Protein AF-A0AA35XJ68-F1 (afdb_monomer)

Solvent-accessible surface area (backbone atoms only — not comparable to full-atom values): 6167 Å² total; per-residue (Å²): 137,89,81,87,87,74,78,98,66,90,70,54,82,90,69,38,34,16,77,84,80,60,49,72,44,74,97,48,75,64,47,76,59,92,98,40,43,25,38,52,70,56,42,30,71,75,68,31,61,46,13,79,74,77,66,50,57,63,54,64,56,92,93,51,97,66,77,69,66,42,79,55,97,93,38,42,25,42,53,89,57,42,50,40,92,90,70,67,46,56,70,83,80,121

Secondary structure (DSSP, 8-state):
-----SSS----GGG-B-TTT--B-TTS-EEEETTEEEEHHHHHHHHSPBPTTT--B-PPPTT-S---EEEETTEEEEGGG-B-TTT--BTT--

InterPro domains:
  IPR001781 Zinc finger, LIM-type [PF00412] (5-47)
  IPR001781 Zinc finger, LIM-type [PF00412] (51-93)
  IPR001781 Zinc finger, LIM-type [PS50023] (1-49)
  IPR001781 Zinc finger, LIM-type [SM00132] (1-42)
  IPR001781 Zinc finger, LIM-type [SM00132] (50-94)
  IPR047172 Ajuba-like [PTHR24219] (3-88)

pLDDT: mean 74.26, std 13.54, range [45.53, 89.19]

Structure (mmCIF, N/CA/C/O backbone):
data_AF-A0AA35XJ68-F1
#
_entry.id   AF-A0AA35XJ68-F1
#
loop_
_atom_site.group_PDB
_atom_site.id
_atom_site.type_symbol
_atom_site.label_atom_id
_atom_site.label_alt_id
_atom_site.label_comp_id
_atom_site.label_asym_id
_atom_site.label_entity_id
_atom_site.label_seq_id
_atom_site.pdbx_PDB_ins_code
_atom_site.Cartn_x
_atom_site.Cartn_y
_atom_site.Cartn_z
_atom_site.occupancy
_atom_site.B_iso_or_equiv
_atom_site.auth_seq_id
_atom_site.auth_comp_id
_atom_site.auth_asym_id
_atom_site.auth_atom_id
_atom_site.pdbx_PDB_model_num
ATOM 1 N N . MET A 1 1 ? -14.355 20.464 27.045 1.00 45.53 1 MET A N 1
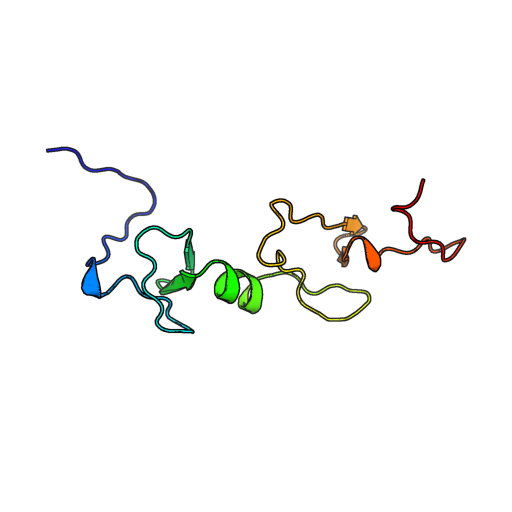ATOM 2 C CA . MET A 1 1 ? -14.833 19.257 26.339 1.00 45.53 1 MET A CA 1
ATOM 3 C C . MET A 1 1 ? -14.331 19.373 24.903 1.00 45.53 1 MET A C 1
ATOM 5 O O . MET A 1 1 ? -14.855 20.190 24.160 1.00 45.53 1 MET A O 1
ATOM 9 N N . GLN A 1 2 ? -13.200 18.740 24.577 1.00 49.78 2 GLN A N 1
ATOM 10 C CA . GLN A 1 2 ? -12.518 18.929 23.289 1.00 49.78 2 GLN A CA 1
ATOM 11 C C . GLN A 1 2 ? 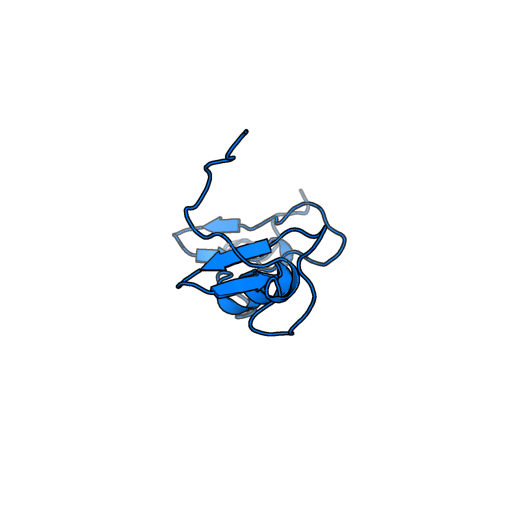-12.926 17.826 22.314 1.00 49.78 2 GLN A C 1
ATOM 13 O O . GLN A 1 2 ? -12.747 16.646 22.595 1.00 49.78 2 GLN A O 1
ATOM 18 N N . VAL A 1 3 ? -13.471 18.241 21.174 1.00 49.94 3 VAL A N 1
ATOM 19 C CA . VAL A 1 3 ? -13.787 17.397 20.021 1.00 49.94 3 VAL A CA 1
ATOM 20 C C . VAL A 1 3 ? -12.697 17.592 18.969 1.00 49.94 3 VAL A C 1
ATOM 22 O O . VAL A 1 3 ? -12.505 18.696 18.462 1.00 49.94 3 VAL A O 1
ATOM 25 N N . LEU A 1 4 ? -11.958 16.527 18.653 1.00 47.69 4 LEU A N 1
ATOM 26 C CA . LEU A 1 4 ? -11.025 16.512 17.527 1.00 47.69 4 LEU A CA 1
ATOM 27 C C . LEU A 1 4 ? -11.818 16.215 16.258 1.00 47.69 4 LEU A C 1
ATOM 29 O O . LEU A 1 4 ? -12.380 15.135 16.100 1.00 47.69 4 LEU A O 1
ATOM 33 N N . THR A 1 5 ? -11.891 17.203 15.369 1.00 50.47 5 THR A N 1
ATOM 34 C CA . THR A 1 5 ? -12.591 17.072 14.090 1.00 50.47 5 THR A CA 1
ATOM 35 C C . THR A 1 5 ? -11.567 16.828 12.989 1.00 50.47 5 THR A C 1
ATOM 37 O O . THR A 1 5 ? -10.926 17.761 12.516 1.00 50.47 5 THR A O 1
ATOM 40 N N . ALA A 1 6 ? -11.427 15.571 12.577 1.00 45.97 6 ALA A N 1
ATOM 41 C CA . ALA A 1 6 ? -10.835 15.181 11.302 1.00 45.97 6 ALA A CA 1
ATOM 42 C C . ALA A 1 6 ? -11.537 13.888 10.855 1.00 45.97 6 ALA A C 1
ATOM 44 O O . ALA A 1 6 ? -11.422 12.872 11.527 1.00 45.97 6 ALA A O 1
ATOM 45 N N . PHE A 1 7 ? -12.308 13.965 9.764 1.00 50.19 7 PHE A N 1
ATOM 46 C CA . PHE A 1 7 ? -13.120 12.877 9.187 1.00 50.19 7 PHE A CA 1
ATOM 47 C C . PHE A 1 7 ? -14.216 12.310 10.105 1.00 50.19 7 PHE A C 1
ATOM 49 O O . PHE A 1 7 ? -14.112 11.205 10.603 1.00 50.19 7 PHE A O 1
ATOM 56 N N . LYS A 1 8 ? -15.258 13.125 10.300 1.00 45.69 8 LYS A N 1
ATOM 57 C CA . LYS A 1 8 ? -16.684 12.874 10.618 1.00 45.69 8 LYS A CA 1
ATOM 58 C C . LYS A 1 8 ? -17.250 11.441 10.821 1.00 45.69 8 LYS A C 1
ATOM 60 O O . LYS A 1 8 ? -18.411 11.230 10.495 1.00 45.69 8 LYS A O 1
ATOM 65 N N . GLU A 1 9 ? -16.536 10.503 11.427 1.00 50.59 9 GLU A N 1
ATOM 66 C CA . GLU A 1 9 ? -17.077 9.211 11.857 1.00 50.59 9 GLU A CA 1
ATOM 67 C C . GLU A 1 9 ? -16.524 8.846 13.237 1.00 50.59 9 GLU A C 1
ATOM 69 O O . GLU A 1 9 ? -15.326 8.650 13.438 1.00 50.59 9 GLU A O 1
ATOM 74 N N . VAL A 1 10 ? -17.424 8.813 14.218 1.00 51.19 10 VAL A N 1
ATOM 75 C CA . VAL A 1 10 ? -17.122 8.475 15.609 1.00 51.19 10 VAL A CA 1
ATOM 76 C C . VAL A 1 10 ? -17.312 6.968 15.743 1.00 51.19 10 VAL A C 1
ATOM 78 O O . VAL A 1 10 ? -18.439 6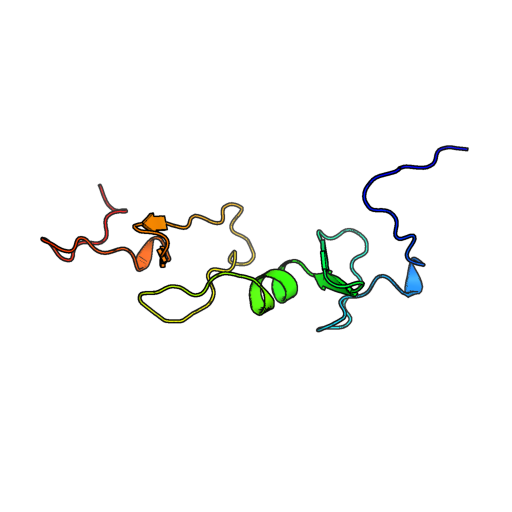.484 15.815 1.00 51.19 10 VAL A O 1
ATOM 81 N N . TYR A 1 11 ? -16.221 6.208 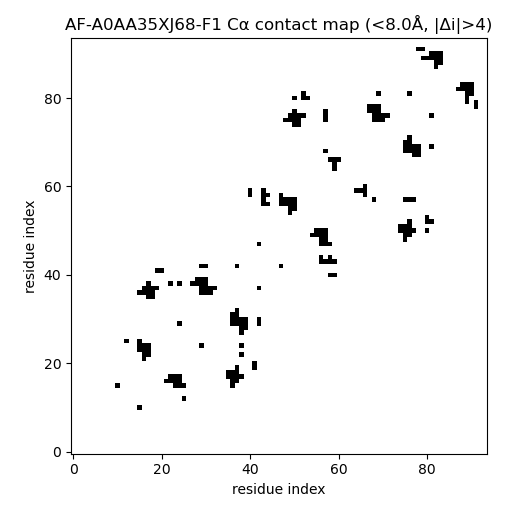15.714 1.00 59.31 11 TYR A N 1
ATOM 82 C CA . TYR A 1 11 ? -16.278 4.762 15.911 1.00 59.31 11 TYR A CA 1
ATOM 83 C C . TYR A 1 11 ? -16.244 4.442 17.408 1.00 59.31 11 TYR A C 1
ATOM 85 O O . TYR A 1 11 ? -15.441 5.005 18.154 1.00 59.31 11 TYR A O 1
ATOM 93 N N . HIS A 1 12 ? -17.096 3.519 17.861 1.00 56.25 12 HIS A N 1
ATOM 94 C CA . HIS A 1 12 ? -16.948 2.958 19.202 1.00 56.25 12 HIS A CA 1
ATOM 95 C C . HIS A 1 12 ? -15.597 2.226 19.301 1.00 56.25 12 HIS A C 1
ATOM 97 O O . HIS A 1 12 ? -15.271 1.474 18.377 1.00 56.25 12 HIS A O 1
ATOM 103 N N . PRO A 1 13 ? -14.843 2.368 20.408 1.00 56.66 13 PRO A N 1
ATOM 104 C CA . PRO A 1 13 ? -13.550 1.700 20.585 1.00 56.66 13 PRO A CA 1
ATOM 105 C C . PRO A 1 13 ? -13.621 0.175 20.390 1.00 56.66 13 PRO A C 1
ATOM 107 O O . PRO A 1 13 ? -12.704 -0.417 19.829 1.00 56.66 13 PRO A O 1
ATOM 110 N N . ASP A 1 14 ? -14.746 -0.459 20.738 1.00 59.12 14 ASP A N 1
ATOM 111 C CA . ASP A 1 14 ? -14.962 -1.900 20.532 1.00 59.12 14 ASP A CA 1
ATOM 112 C C . ASP A 1 14 ? -15.221 -2.301 19.066 1.00 59.12 14 ASP A C 1
ATOM 114 O O . ASP A 1 14 ? -14.904 -3.416 18.636 1.00 59.12 14 ASP A O 1
ATOM 118 N N . CYS A 1 15 ? -15.771 -1.376 18.275 1.00 69.12 15 CYS A N 1
ATOM 119 C CA . CYS A 1 15 ? -16.100 -1.573 16.861 1.00 69.12 15 CYS A CA 1
ATOM 120 C C . CYS A 1 15 ? -14.958 -1.154 15.923 1.00 69.12 15 CYS A C 1
ATOM 122 O O . CYS A 1 15 ? -15.078 -1.299 14.706 1.00 69.12 15 CYS A O 1
ATOM 124 N N . PHE A 1 16 ? -13.847 -0.646 16.463 1.00 79.06 16 PHE A N 1
ATOM 125 C CA . PHE A 1 16 ? -12.735 -0.121 15.682 1.00 79.06 16 PHE A CA 1
ATOM 126 C C . PHE A 1 16 ? -11.788 -1.231 15.208 1.00 79.06 16 PHE A C 1
ATOM 128 O O . PHE A 1 16 ? -10.652 -1.395 15.665 1.00 79.06 16 PHE A O 1
ATOM 135 N N . ARG A 1 17 ? -12.303 -2.056 14.295 1.00 85.88 17 ARG A N 1
ATOM 136 C CA . ARG A 1 17 ? -11.640 -3.257 13.783 1.00 85.88 17 ARG A CA 1
ATOM 137 C C . ARG A 1 17 ? -11.608 -3.243 12.265 1.00 85.88 17 ARG A C 1
ATOM 139 O O . ARG A 1 17 ? -12.531 -2.754 11.625 1.00 85.88 17 ARG A O 1
ATOM 146 N N . CYS A 1 18 ? -10.556 -3.808 11.679 1.00 88.56 18 CYS A N 1
ATOM 147 C CA . CYS A 1 18 ? -10.450 -3.912 10.226 1.00 88.56 18 CYS A CA 1
ATOM 148 C C . CYS A 1 18 ? -11.629 -4.711 9.650 1.00 88.56 18 CYS A C 1
ATOM 150 O O . CYS A 1 18 ? -11.830 -5.862 10.028 1.00 88.56 18 CYS A O 1
ATOM 152 N N . ALA A 1 19 ? -12.340 -4.155 8.669 1.00 88.38 19 ALA A N 1
ATOM 153 C CA . ALA A 1 19 ? -13.459 -4.831 8.008 1.00 88.38 19 ALA A CA 1
ATOM 154 C C . ALA A 1 19 ? -13.057 -6.096 7.215 1.00 88.38 19 ALA A C 1
ATOM 156 O O . ALA A 1 19 ? -13.928 -6.858 6.802 1.00 88.38 19 ALA A O 1
ATOM 157 N N . VAL A 1 20 ? -11.755 -6.310 6.978 1.00 88.00 20 VAL A N 1
ATOM 158 C CA . VAL A 1 20 ? -11.213 -7.455 6.223 1.00 88.00 20 VAL A CA 1
ATOM 159 C C . VAL A 1 20 ? -10.669 -8.536 7.151 1.00 88.00 20 VAL A C 1
ATOM 161 O O . VAL A 1 20 ? -11.058 -9.692 7.030 1.00 88.00 20 VAL A O 1
ATOM 164 N N . CYS A 1 21 ? -9.766 -8.181 8.068 1.00 89.19 21 CYS A N 1
ATOM 165 C CA . CYS A 1 21 ? -9.104 -9.153 8.945 1.00 89.19 21 CYS A CA 1
ATOM 166 C C . CYS A 1 21 ? -9.605 -9.152 10.397 1.00 89.19 21 CYS A C 1
ATOM 168 O O . CYS A 1 21 ? -9.193 -10.008 11.173 1.00 89.19 21 CYS A O 1
ATOM 170 N N . GLY A 1 22 ? -10.451 -8.197 10.795 1.00 87.19 22 GLY A N 1
ATOM 171 C CA . GLY A 1 22 ? -11.008 -8.105 12.150 1.00 87.19 22 GLY A CA 1
ATOM 172 C C . GLY A 1 22 ? -10.033 -7.639 13.240 1.00 87.19 22 GLY A C 1
ATOM 173 O O . GLY A 1 22 ? -10.415 -7.591 14.410 1.00 87.19 22 GLY A O 1
ATOM 174 N N . VAL A 1 23 ? -8.787 -7.289 12.889 1.00 86.50 23 VAL A N 1
ATOM 175 C CA . VAL A 1 23 ? -7.782 -6.826 13.863 1.00 86.50 23 VAL A CA 1
ATOM 176 C C . VAL A 1 23 ? -8.217 -5.516 14.516 1.00 86.50 23 VAL A C 1
ATOM 178 O O . VAL A 1 23 ? -8.738 -4.636 13.828 1.00 86.50 23 VAL A O 1
ATOM 181 N N . CYS A 1 24 ? -7.977 -5.373 15.822 1.00 86.50 24 CYS A N 1
ATOM 182 C CA . CYS A 1 24 ? -8.136 -4.095 16.510 1.00 86.50 24 CYS A CA 1
ATOM 183 C C . CYS A 1 24 ? -7.191 -3.064 15.889 1.00 86.50 24 CYS A C 1
ATOM 185 O O . CYS A 1 24 ? -5.988 -3.302 15.792 1.00 86.50 24 CYS A O 1
ATOM 187 N N . LEU A 1 25 ? -7.752 -1.936 15.461 1.00 85.00 25 LEU A N 1
ATOM 188 C CA . LEU A 1 25 ? -7.002 -0.820 14.885 1.00 85.00 25 LEU A CA 1
ATOM 189 C C . LEU A 1 25 ? -6.548 0.188 15.956 1.00 85.00 25 LEU A C 1
ATOM 191 O O . LEU A 1 25 ? -5.962 1.218 15.631 1.00 85.00 25 LEU A O 1
ATOM 195 N N . ASP A 1 26 ? -6.808 -0.116 17.228 1.00 82.69 26 ASP A N 1
ATOM 196 C CA . ASP A 1 26 ? -6.342 0.659 18.373 1.00 82.69 26 ASP A CA 1
ATOM 197 C C . ASP A 1 26 ? -4.803 0.692 18.419 1.00 82.69 26 ASP A C 1
ATOM 199 O O . ASP A 1 26 ? -4.138 -0.343 18.339 1.00 82.69 26 ASP A O 1
ATOM 203 N N . GLY A 1 27 ? -4.230 1.897 18.469 1.00 77.06 27 GLY A N 1
ATOM 204 C CA . GLY A 1 27 ? -2.779 2.104 18.536 1.00 77.06 27 GLY A CA 1
ATOM 205 C C . GLY A 1 27 ? -1.993 1.807 17.250 1.00 77.06 27 GLY A C 1
ATOM 206 O O . GLY A 1 27 ? -0.769 1.944 17.250 1.00 77.06 27 GLY A O 1
ATOM 207 N N . ILE A 1 28 ? -2.651 1.439 16.144 1.00 81.25 28 ILE A N 1
ATOM 208 C CA . ILE A 1 28 ? -1.997 1.183 14.852 1.00 81.25 28 ILE A CA 1
ATOM 209 C C . ILE A 1 28 ? -2.557 2.085 13.748 1.00 81.25 28 ILE A C 1
ATOM 211 O O . ILE A 1 28 ? -3.715 2.492 13.800 1.00 81.25 28 ILE A O 1
ATOM 215 N N . PRO A 1 29 ? -1.761 2.417 12.717 1.00 80.88 29 PRO A N 1
ATOM 216 C CA . PRO A 1 29 ? -2.253 3.234 11.620 1.00 80.88 29 PRO A CA 1
ATOM 217 C C . PRO A 1 29 ? -3.344 2.492 10.832 1.00 80.88 29 PRO A C 1
ATOM 219 O O . PRO A 1 29 ? -3.264 1.278 10.603 1.00 80.88 29 PRO A O 1
ATOM 222 N N . TYR A 1 30 ? -4.344 3.248 10.383 1.00 85.44 30 TYR A N 1
ATOM 223 C CA . TYR A 1 30 ? -5.522 2.762 9.667 1.00 85.44 30 TYR A CA 1
ATOM 224 C C . TYR A 1 30 ? -5.960 3.746 8.578 1.00 85.44 30 TYR A C 1
ATOM 226 O O . TYR A 1 30 ? -5.515 4.893 8.545 1.00 85.44 30 TYR A O 1
ATOM 234 N N . ALA A 1 31 ? -6.843 3.291 7.691 1.00 83.38 31 ALA A N 1
ATOM 235 C CA . ALA A 1 31 ? -7.465 4.117 6.663 1.00 83.38 31 ALA A CA 1
ATOM 236 C C . ALA A 1 31 ? -8.963 3.797 6.542 1.00 83.38 31 ALA A C 1
ATOM 238 O O . ALA A 1 31 ? -9.358 2.630 6.579 1.00 83.38 31 ALA A O 1
ATOM 239 N N . GLY A 1 32 ? -9.788 4.838 6.407 1.00 84.12 32 GLY A N 1
ATOM 240 C CA . GLY A 1 32 ? -11.232 4.731 6.179 1.00 84.12 32 GLY A CA 1
ATOM 241 C C . GLY A 1 32 ? -11.576 4.906 4.701 1.00 84.12 32 GLY A C 1
ATOM 242 O O . GLY A 1 32 ? -11.053 5.812 4.053 1.00 84.12 32 GLY A O 1
ATOM 243 N N . GLN A 1 33 ? -12.433 4.040 4.157 1.00 81.75 33 GLN A N 1
ATOM 244 C CA . GLN A 1 33 ? -12.928 4.139 2.784 1.00 81.75 33 GLN A CA 1
ATOM 245 C C . GLN A 1 33 ? -14.299 3.470 2.630 1.00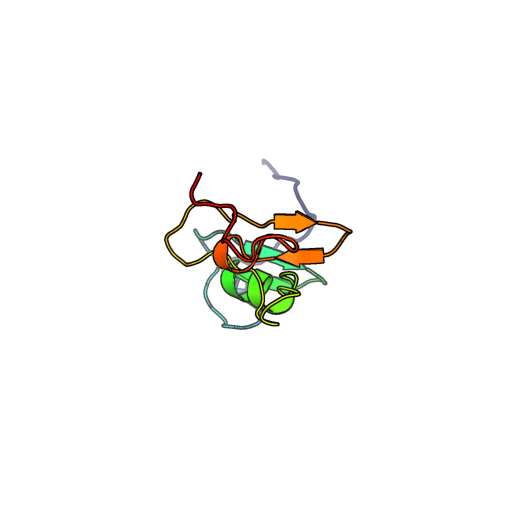 81.75 33 GLN A C 1
ATOM 247 O O . GLN A 1 33 ? -14.485 2.333 3.057 1.00 81.75 33 GLN A O 1
ATOM 252 N N . HIS A 1 34 ? -15.243 4.159 1.978 1.00 79.94 34 HIS A N 1
ATOM 253 C CA . HIS A 1 34 ? -16.630 3.697 1.794 1.00 79.94 34 HIS A CA 1
ATOM 254 C C . HIS A 1 34 ? -17.299 3.252 3.115 1.00 79.94 34 HIS A C 1
ATOM 256 O O . HIS A 1 34 ? -17.757 2.112 3.209 1.00 79.94 34 HIS A O 1
ATOM 262 N N . ASP A 1 35 ? -17.273 4.110 4.143 1.00 79.19 35 ASP A 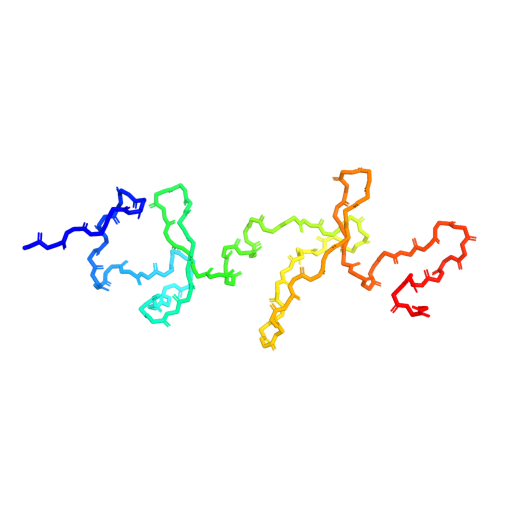N 1
ATOM 263 C CA . ASP A 1 35 ? -17.897 3.867 5.463 1.00 79.19 35 ASP A CA 1
ATOM 264 C C . ASP A 1 35 ? -17.368 2.611 6.188 1.00 79.19 35 ASP A C 1
ATOM 266 O O . ASP A 1 35 ? -18.030 1.996 7.026 1.00 79.19 35 ASP A O 1
ATOM 270 N N . LYS A 1 36 ? -16.157 2.173 5.830 1.00 84.00 36 LYS A N 1
ATOM 271 C CA . LYS A 1 36 ? -15.469 1.043 6.454 1.00 84.00 36 LYS A CA 1
ATOM 272 C C . LYS A 1 36 ? -14.034 1.414 6.782 1.00 84.00 36 LYS A C 1
ATOM 274 O O . LYS A 1 36 ? -13.359 2.093 6.008 1.00 84.00 36 LYS A O 1
ATOM 279 N N . VAL A 1 37 ? -13.544 0.902 7.906 1.00 85.88 37 VAL A N 1
ATOM 280 C CA . VAL A 1 37 ? -12.155 1.073 8.343 1.00 85.88 37 VAL A CA 1
ATOM 281 C C . VAL A 1 37 ? -11.335 -0.173 8.042 1.00 85.88 37 VAL A C 1
ATOM 283 O O . VAL A 1 37 ? -11.763 -1.310 8.251 1.00 85.88 37 VAL A O 1
ATOM 286 N N . TYR A 1 38 ? -10.129 0.048 7.537 1.00 88.88 38 TYR A N 1
ATOM 287 C CA . TYR A 1 38 ? -9.206 -0.998 7.130 1.00 88.88 38 TYR A CA 1
ATOM 288 C C . TYR A 1 38 ? -7.852 -0.768 7.787 1.00 88.88 38 TYR A C 1
ATOM 290 O O . TYR A 1 38 ? -7.385 0.367 7.926 1.00 88.88 38 TYR A O 1
ATOM 298 N N . CYS A 1 39 ? -7.176 -1.858 8.151 1.00 88.56 39 CYS A N 1
ATOM 299 C CA . CYS A 1 39 ? -5.768 -1.757 8.508 1.00 88.56 39 CYS A CA 1
ATOM 300 C C . CYS A 1 39 ? -4.966 -1.332 7.271 1.00 88.56 39 CYS A C 1
ATOM 302 O O . CYS A 1 39 ? -5.325 -1.685 6.148 1.00 88.56 39 CYS A O 1
ATOM 304 N N . ILE A 1 40 ? -3.852 -0.619 7.454 1.00 84.44 40 ILE A N 1
ATOM 305 C CA . ILE A 1 40 ? -3.020 -0.147 6.331 1.00 84.44 40 ILE A CA 1
ATOM 306 C C . ILE A 1 40 ? -2.602 -1.291 5.393 1.00 84.44 40 ILE A C 1
ATOM 308 O O . ILE A 1 40 ? -2.539 -1.099 4.180 1.00 84.44 40 ILE A O 1
ATOM 312 N N . LYS A 1 41 ? -2.378 -2.501 5.925 1.00 83.12 41 LYS A N 1
ATOM 313 C CA . LYS A 1 41 ? -2.062 -3.684 5.109 1.00 83.12 41 LYS A CA 1
ATOM 314 C C . LYS A 1 41 ? -3.198 -4.043 4.149 1.00 83.12 41 LYS A C 1
ATOM 316 O O . LYS A 1 41 ? -2.949 -4.175 2.954 1.00 83.12 41 LYS A O 1
ATOM 321 N N . ASP A 1 42 ? -4.419 -4.194 4.656 1.00 87.00 42 ASP A N 1
ATOM 322 C CA . ASP A 1 42 ? -5.581 -4.580 3.846 1.00 87.00 42 ASP A CA 1
ATOM 323 C C . ASP A 1 42 ? -6.042 -3.441 2.948 1.00 87.00 42 ASP A C 1
ATOM 325 O O . ASP A 1 42 ? -6.373 -3.669 1.789 1.00 87.00 42 ASP A O 1
ATOM 329 N N . TYR A 1 43 ? -5.980 -2.210 3.452 1.00 87.38 43 TYR A N 1
ATOM 330 C CA . TYR A 1 43 ? -6.233 -1.013 2.669 1.00 87.38 43 TYR A CA 1
ATOM 331 C C . TYR A 1 43 ? -5.340 -0.980 1.426 1.00 87.38 43 TYR A C 1
ATOM 333 O O . TYR A 1 43 ? -5.824 -0.892 0.303 1.00 87.38 43 TYR A O 1
ATOM 341 N N . HIS A 1 44 ? -4.026 -1.143 1.600 1.00 83.81 44 HIS A N 1
ATOM 342 C CA . HIS A 1 44 ? -3.118 -1.236 0.464 1.00 83.81 44 HIS A CA 1
ATOM 343 C C . HIS A 1 44 ? -3.376 -2.483 -0.382 1.00 83.81 44 HIS A C 1
ATOM 345 O O . HIS A 1 44 ? -3.273 -2.419 -1.595 1.00 83.81 44 HIS A O 1
ATOM 351 N N . LYS A 1 45 ? -3.753 -3.619 0.195 1.00 81.44 45 LYS A N 1
ATOM 352 C CA . LYS A 1 45 ? -4.055 -4.809 -0.609 1.00 81.44 45 LYS A CA 1
ATOM 353 C C . LYS A 1 45 ? -5.265 -4.609 -1.533 1.00 81.44 45 LYS A C 1
ATOM 355 O O . LYS A 1 45 ? -5.256 -5.125 -2.645 1.00 81.44 45 LYS A O 1
ATOM 360 N N . LEU A 1 46 ? -6.279 -3.879 -1.073 1.00 81.94 46 LEU A N 1
ATOM 361 C CA . LEU A 1 46 ? -7.513 -3.618 -1.815 1.00 81.94 46 LEU A CA 1
ATOM 362 C C . LEU A 1 46 ? -7.394 -2.431 -2.775 1.00 81.94 46 LEU A C 1
ATOM 364 O O . LEU A 1 46 ? -7.977 -2.460 -3.855 1.00 81.94 46 LEU A O 1
ATOM 368 N N . PHE A 1 47 ? -6.654 -1.395 -2.381 1.00 82.38 47 PHE A N 1
ATOM 369 C CA . PHE A 1 47 ? -6.642 -0.106 -3.075 1.00 82.38 47 PHE A CA 1
ATOM 370 C C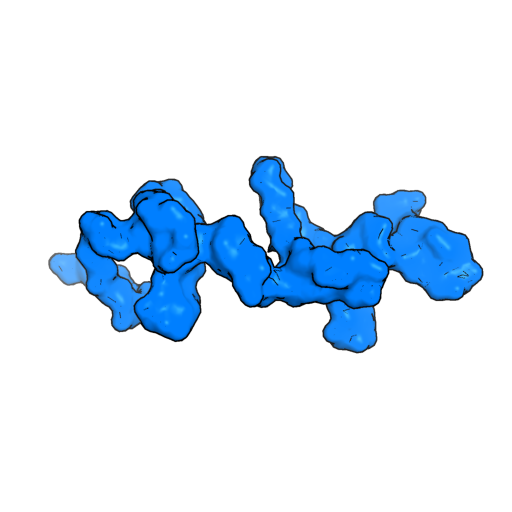 . PHE A 1 47 ? -5.265 0.303 -3.611 1.00 82.38 47 PHE A C 1
ATOM 372 O O . PHE A 1 47 ? -5.157 1.345 -4.259 1.00 82.38 47 PHE A O 1
ATOM 379 N N . ALA A 1 48 ? -4.191 -0.459 -3.362 1.00 82.56 48 ALA A N 1
ATOM 380 C CA . ALA A 1 48 ? -2.897 -0.120 -3.947 1.00 82.56 48 ALA A CA 1
ATOM 381 C C . ALA A 1 48 ? -2.908 -0.355 -5.459 1.00 82.56 48 ALA A C 1
ATOM 383 O O . ALA A 1 48 ? -3.412 -1.378 -5.932 1.00 82.56 48 ALA A O 1
ATOM 384 N N . PRO A 1 49 ? -2.281 0.553 -6.224 1.00 83.19 49 PRO A N 1
ATOM 385 C CA . PRO A 1 49 ? -2.156 0.377 -7.655 1.00 83.19 49 PRO A CA 1
ATOM 386 C C . PRO A 1 49 ? -1.337 -0.885 -7.972 1.00 83.19 49 PRO A C 1
ATOM 388 O O . PRO A 1 49 ? -0.300 -1.129 -7.335 1.00 83.19 49 PRO A O 1
ATOM 391 N N . PRO A 1 50 ? -1.762 -1.683 -8.965 1.00 85.88 50 PRO A N 1
ATOM 392 C CA . PRO A 1 50 ? -0.993 -2.821 -9.433 1.00 85.88 50 PRO A CA 1
ATOM 393 C C . PRO A 1 50 ? 0.243 -2.352 -10.197 1.00 85.88 50 PRO A C 1
ATOM 395 O O . PRO A 1 50 ? 0.231 -1.362 -10.931 1.00 85.88 50 PRO A O 1
ATOM 398 N N . CYS A 1 51 ? 1.330 -3.097 -10.048 1.00 87.75 51 CYS A N 1
ATOM 399 C CA . CYS A 1 51 ? 2.521 -2.890 -10.844 1.00 87.75 51 CYS A CA 1
ATOM 400 C C . CYS A 1 51 ? 2.259 -3.327 -12.284 1.00 87.75 51 CYS A C 1
ATOM 402 O O . CYS A 1 51 ? 2.007 -4.500 -12.537 1.00 87.75 51 CYS A O 1
ATOM 404 N N . SER A 1 52 ? 2.414 -2.417 -13.244 1.00 87.50 52 SER A N 1
ATOM 405 C CA . SER A 1 52 ? 2.188 -2.724 -14.665 1.00 87.50 52 SER A CA 1
ATOM 406 C C . SER A 1 52 ? 3.190 -3.728 -15.258 1.00 87.50 52 SER A C 1
ATOM 408 O O . SER A 1 52 ? 2.953 -4.245 -16.340 1.00 87.50 52 SER A O 1
ATOM 410 N N . SER A 1 53 ? 4.298 -4.020 -14.566 1.00 85.12 53 SER A N 1
ATOM 411 C CA . SER A 1 53 ? 5.299 -5.003 -15.009 1.00 85.12 53 SER A CA 1
ATOM 412 C C . SER A 1 53 ? 5.059 -6.413 -14.456 1.00 85.12 53 SER A C 1
ATOM 414 O O . SER A 1 53 ? 5.254 -7.376 -15.186 1.00 85.12 53 SER A O 1
ATOM 416 N N . CYS A 1 54 ? 4.649 -6.563 -13.191 1.00 86.25 54 CYS A N 1
ATOM 417 C CA . CYS A 1 54 ? 4.468 -7.885 -12.571 1.00 86.25 54 CYS 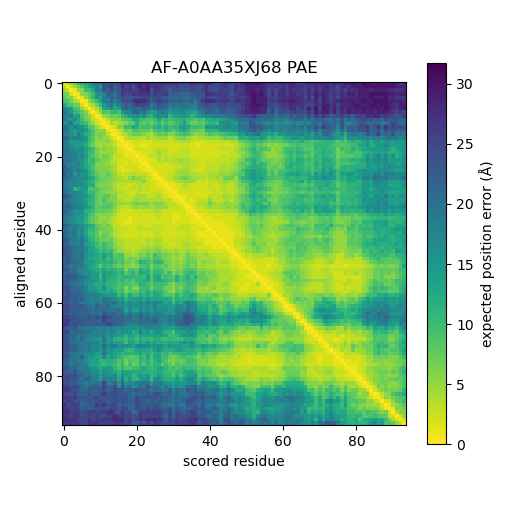A CA 1
ATOM 418 C C . CYS A 1 54 ? 3.025 -8.204 -12.158 1.00 86.25 54 CYS A C 1
ATOM 420 O O . CYS A 1 54 ? 2.782 -9.271 -11.605 1.00 86.25 54 CYS A O 1
ATOM 422 N N . GLY A 1 55 ? 2.087 -7.274 -12.341 1.00 82.38 55 GLY A N 1
ATOM 423 C CA . GLY A 1 55 ? 0.676 -7.412 -11.968 1.00 82.38 55 GLY A CA 1
ATOM 424 C C . GLY A 1 55 ? 0.384 -7.339 -10.465 1.00 82.38 55 GLY A C 1
ATOM 425 O O . GLY A 1 55 ? -0.768 -7.178 -10.078 1.00 82.38 55 GLY A O 1
ATOM 426 N N . ASN A 1 56 ? 1.402 -7.419 -9.603 1.00 83.62 56 ASN A N 1
ATOM 427 C CA . ASN A 1 56 ? 1.216 -7.429 -8.151 1.00 83.62 56 ASN A CA 1
ATOM 428 C C . ASN A 1 56 ? 0.966 -6.021 -7.577 1.00 83.62 56 ASN A C 1
ATOM 430 O O . ASN A 1 56 ? 1.577 -5.060 -8.056 1.00 83.62 56 ASN A O 1
ATOM 434 N N . PRO A 1 57 ? 0.133 -5.887 -6.527 1.00 83.25 57 PRO A N 1
ATOM 435 C CA . PRO A 1 57 ? -0.142 -4.608 -5.875 1.00 83.25 57 PRO A CA 1
ATOM 436 C C . PRO A 1 57 ? 1.113 -4.026 -5.216 1.00 83.25 57 PRO A C 1
ATOM 438 O O . PRO A 1 57 ? 1.855 -4.729 -4.524 1.00 83.25 57 PRO A O 1
ATOM 441 N N . ILE A 1 58 ? 1.342 -2.724 -5.410 1.00 84.38 58 ILE A N 1
ATOM 442 C CA . ILE A 1 58 ? 2.502 -2.013 -4.858 1.00 84.38 58 ILE A CA 1
ATOM 443 C C . ILE A 1 58 ? 2.199 -1.615 -3.411 1.00 84.38 58 ILE A C 1
ATOM 445 O O . ILE A 1 58 ? 1.770 -0.495 -3.127 1.00 84.38 58 ILE A O 1
ATOM 449 N N . ILE A 1 59 ? 2.403 -2.563 -2.496 1.00 80.25 59 ILE A N 1
ATOM 450 C CA . ILE A 1 59 ? 2.174 -2.384 -1.059 1.00 80.25 59 ILE A CA 1
ATOM 451 C C . ILE A 1 59 ? 3.489 -2.137 -0.295 1.00 80.25 59 ILE A C 1
ATOM 453 O O . ILE A 1 59 ? 4.535 -2.685 -0.667 1.00 80.25 59 ILE A O 1
ATOM 457 N N . PRO A 1 60 ? 3.457 -1.371 0.812 1.00 68.19 60 PRO A N 1
ATOM 458 C CA . PRO A 1 60 ? 4.607 -1.245 1.699 1.00 68.19 60 PRO A CA 1
ATOM 459 C C . PRO A 1 60 ? 4.900 -2.590 2.337 1.00 68.19 60 PRO A C 1
ATOM 461 O O . PRO A 1 60 ? 4.029 -3.204 2.955 1.00 68.19 60 PRO A O 1
ATOM 464 N N . GLN A 1 61 ? 6.145 -3.045 2.219 1.00 65.31 61 GLN A N 1
ATOM 465 C CA . GLN A 1 61 ? 6.580 -4.216 2.967 1.00 65.31 61 GLN A CA 1
ATOM 466 C C . GLN A 1 61 ? 6.563 -3.902 4.471 1.00 65.31 61 GLN A C 1
ATOM 468 O O . GLN A 1 61 ? 7.052 -2.839 4.873 1.00 65.31 61 GLN A O 1
ATOM 473 N N . PRO A 1 62 ? 6.041 -4.815 5.310 1.00 56.16 62 PRO A N 1
ATOM 474 C CA . PRO A 1 62 ? 6.062 -4.642 6.756 1.00 56.16 62 PRO A CA 1
ATOM 475 C C . PRO A 1 62 ? 7.513 -4.472 7.228 1.00 56.16 62 PRO A C 1
ATOM 477 O O . PRO A 1 62 ? 8.357 -5.323 6.965 1.00 56.16 62 PRO A O 1
ATOM 480 N N . GLY A 1 63 ? 7.809 -3.338 7.873 1.00 61.22 63 GLY A N 1
ATOM 481 C CA . GLY A 1 63 ? 9.149 -2.993 8.369 1.00 61.22 63 GLY A CA 1
ATOM 482 C C . GLY A 1 63 ? 9.974 -2.053 7.480 1.00 61.22 63 GLY A C 1
ATOM 483 O O . GLY A 1 63 ? 11.040 -1.617 7.906 1.00 61.22 63 GLY A O 1
ATOM 484 N N . LYS A 1 64 ? 9.506 -1.675 6.279 1.00 60.25 64 LYS A N 1
ATOM 485 C CA . LYS A 1 64 ? 10.151 -0.622 5.471 1.00 60.25 64 LYS A CA 1
ATOM 486 C C . LYS A 1 64 ? 9.335 0.667 5.505 1.00 60.25 64 LYS A C 1
ATOM 488 O O . LYS A 1 64 ? 8.219 0.719 5.007 1.00 60.25 64 LYS A O 1
ATOM 493 N N . ALA A 1 65 ? 9.940 1.727 6.039 1.00 53.44 65 ALA A N 1
ATOM 494 C CA . ALA A 1 65 ? 9.310 3.034 6.245 1.00 53.44 65 ALA A CA 1
ATOM 495 C C . ALA A 1 65 ? 8.945 3.795 4.953 1.00 53.44 65 ALA A C 1
ATOM 497 O O . ALA A 1 65 ? 8.300 4.837 5.025 1.00 53.44 65 ALA A O 1
ATOM 498 N N . LYS A 1 66 ? 9.367 3.328 3.768 1.00 54.75 66 LYS A N 1
ATOM 499 C CA . LYS A 1 66 ? 9.156 4.047 2.505 1.00 54.75 66 LYS A CA 1
ATOM 500 C C . LYS A 1 66 ? 8.549 3.148 1.432 1.00 54.75 66 LYS A C 1
ATOM 502 O O . LYS A 1 66 ? 9.178 2.198 0.966 1.00 54.75 66 LYS A O 1
ATOM 507 N N . ASN A 1 67 ? 7.345 3.521 1.006 1.00 62.06 67 ASN A N 1
ATOM 508 C CA . ASN A 1 67 ? 6.732 3.084 -0.243 1.00 62.06 67 ASN A CA 1
ATOM 509 C C . ASN A 1 67 ? 7.393 3.807 -1.410 1.00 62.06 67 ASN A C 1
ATOM 511 O O . ASN A 1 67 ? 6.911 4.842 -1.869 1.00 62.06 67 ASN A O 1
ATOM 515 N N . VAL A 1 68 ? 8.521 3.287 -1.881 1.00 68.56 68 VAL A N 1
ATOM 516 C CA . VAL A 1 68 ? 9.120 3.814 -3.104 1.00 68.56 68 VAL A CA 1
ATOM 517 C C . VAL A 1 68 ? 8.414 3.142 -4.281 1.00 68.56 68 VAL A C 1
ATOM 519 O O . VAL A 1 68 ? 8.414 1.917 -4.408 1.00 68.56 68 VAL A O 1
ATOM 522 N N . ARG A 1 69 ? 7.766 3.956 -5.112 1.00 78.06 69 ARG A N 1
ATOM 523 C CA . ARG A 1 69 ? 7.052 3.551 -6.326 1.00 78.06 69 ARG A CA 1
ATOM 524 C C . ARG A 1 69 ? 7.489 4.451 -7.468 1.00 78.06 69 ARG A C 1
ATOM 526 O O . ARG A 1 69 ? 7.779 5.623 -7.243 1.00 78.06 69 ARG A O 1
ATOM 533 N N . VAL A 1 70 ? 7.522 3.904 -8.673 1.00 82.81 70 VAL A N 1
ATOM 534 C CA . VAL A 1 70 ? 7.864 4.653 -9.880 1.00 82.81 70 VAL A CA 1
ATOM 535 C C . VAL A 1 70 ? 6.578 4.922 -10.653 1.00 82.81 70 VAL A C 1
ATOM 537 O O . VAL A 1 70 ? 5.818 3.988 -10.903 1.00 82.81 70 VAL A O 1
ATOM 540 N N . LEU A 1 71 ? 6.323 6.188 -10.990 1.00 84.81 71 LEU A N 1
ATOM 541 C CA . LEU A 1 71 ? 5.200 6.610 -11.827 1.00 84.81 71 LEU A CA 1
ATOM 542 C C . LEU A 1 71 ? 5.750 7.087 -13.168 1.00 84.81 71 LEU A C 1
ATOM 544 O O . LEU A 1 71 ? 6.481 8.073 -13.216 1.00 84.81 71 LEU A O 1
ATOM 548 N N . VAL A 1 72 ? 5.413 6.383 -14.246 1.00 82.25 72 VAL A N 1
ATOM 549 C CA . VAL A 1 72 ? 5.866 6.710 -15.605 1.00 82.25 72 VAL A CA 1
ATOM 550 C C . VAL A 1 72 ? 4.703 6.533 -16.562 1.00 82.25 72 VAL A C 1
ATOM 552 O O . VAL A 1 72 ? 4.097 5.464 -16.587 1.00 82.25 72 VAL A O 1
ATOM 555 N N . LYS A 1 73 ? 4.401 7.572 -17.354 1.00 82.69 73 LYS A N 1
ATOM 556 C CA . LYS A 1 73 ? 3.274 7.585 -18.309 1.00 82.69 73 LYS A CA 1
ATOM 557 C C . LYS A 1 73 ? 1.966 7.084 -17.669 1.00 82.69 73 LYS A C 1
ATOM 559 O O . LYS A 1 73 ? 1.297 6.220 -18.226 1.00 82.69 73 LYS A O 1
ATOM 564 N N . ASP A 1 74 ? 1.663 7.572 -16.466 1.00 83.38 74 ASP A N 1
ATOM 565 C CA . ASP A 1 74 ? 0.471 7.199 -15.683 1.00 83.38 74 ASP A CA 1
ATOM 566 C C . ASP A 1 74 ? 0.414 5.736 -15.193 1.00 83.38 74 ASP A C 1
ATOM 568 O O . ASP A 1 74 ? -0.580 5.275 -14.641 1.00 83.38 74 ASP A O 1
ATOM 572 N N . ARG A 1 75 ? 1.504 4.978 -15.346 1.00 85.19 75 ARG A N 1
ATOM 573 C CA . ARG A 1 75 ? 1.611 3.598 -14.865 1.00 85.19 75 ARG A CA 1
ATOM 574 C C . ARG A 1 75 ? 2.505 3.50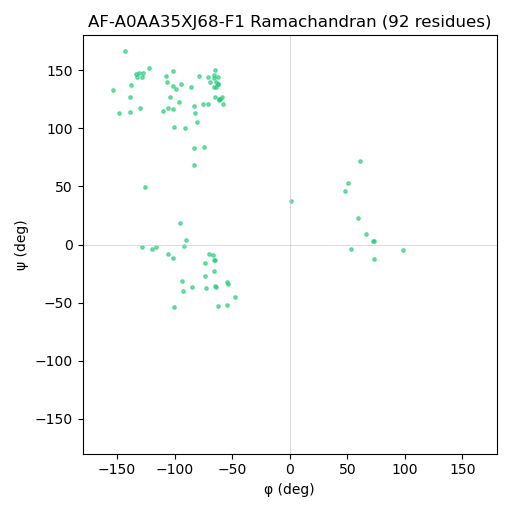7 -13.642 1.00 85.19 75 ARG A C 1
ATOM 576 O O . ARG A 1 75 ? 3.570 4.126 -13.581 1.00 85.19 75 ARG A O 1
ATOM 583 N N . TYR A 1 76 ? 2.083 2.684 -12.687 1.00 86.06 76 TYR A N 1
ATOM 584 C CA . TYR A 1 76 ? 2.831 2.432 -11.465 1.00 86.06 76 TYR A CA 1
ATOM 585 C C . TYR A 1 76 ? 3.703 1.184 -11.590 1.00 86.06 76 TYR A C 1
ATOM 587 O O . TYR A 1 76 ? 3.274 0.133 -12.074 1.00 86.06 76 TYR A O 1
ATOM 595 N N . TYR A 1 77 ? 4.929 1.284 -11.086 1.00 86.12 77 TYR A N 1
ATOM 596 C CA . TYR A 1 77 ? 5.884 0.187 -11.058 1.00 86.12 77 TYR A CA 1
ATOM 597 C C . TYR A 1 77 ? 6.545 0.072 -9.689 1.00 86.12 77 TYR A C 1
ATOM 599 O O . TYR A 1 77 ? 6.823 1.071 -9.016 1.00 86.12 77 TYR A O 1
ATOM 607 N N . HIS A 1 78 ? 6.857 -1.162 -9.290 1.00 86.19 78 HIS A N 1
ATOM 608 C CA . HIS A 1 78 ? 7.846 -1.360 -8.242 1.00 86.19 78 HIS A CA 1
ATOM 609 C C . HIS A 1 78 ? 9.190 -0.806 -8.714 1.00 86.19 78 HIS A C 1
ATOM 611 O O . HIS A 1 78 ? 9.571 -0.997 -9.865 1.00 86.19 78 HIS A O 1
ATOM 617 N N . VAL A 1 79 ? 9.953 -0.235 -7.790 1.00 79.94 79 VAL A N 1
ATOM 618 C CA . VAL A 1 79 ? 11.350 0.191 -7.993 1.00 79.94 79 VAL A CA 1
ATOM 619 C C . VAL A 1 79 ? 12.186 -0.892 -8.678 1.00 79.94 79 VAL A C 1
ATOM 621 O O . VAL A 1 79 ? 12.865 -0.630 -9.658 1.00 79.94 79 VAL A O 1
ATOM 624 N N . ARG A 1 80 ? 12.043 -2.143 -8.225 1.00 75.62 80 ARG A N 1
ATOM 625 C CA . ARG A 1 80 ? 12.721 -3.323 -8.791 1.00 75.62 80 ARG A CA 1
ATOM 626 C C . ARG A 1 80 ? 12.167 -3.807 -10.138 1.00 75.62 80 ARG A C 1
ATOM 628 O O . ARG A 1 80 ? 12.794 -4.631 -10.790 1.00 75.62 80 ARG A O 1
ATOM 635 N N . CYS A 1 81 ? 10.968 -3.369 -10.510 1.00 80.50 81 CYS A N 1
ATOM 636 C CA . CYS A 1 81 ? 10.301 -3.763 -11.751 1.00 80.50 81 CYS A CA 1
ATOM 637 C C . CYS A 1 81 ? 10.422 -2.691 -12.839 1.00 80.50 81 CYS A C 1
ATOM 639 O O . CYS A 1 81 ? 10.092 -2.965 -13.987 1.00 80.50 81 CYS A O 1
ATOM 641 N N . TYR A 1 82 ? 10.876 -1.483 -12.498 1.00 79.94 82 TYR A N 1
ATOM 642 C CA . TYR A 1 82 ? 11.118 -0.438 -13.478 1.00 79.94 82 TYR A CA 1
ATOM 643 C C . TYR A 1 82 ? 12.472 -0.668 -14.160 1.00 79.94 82 TYR A C 1
ATOM 645 O O . TYR A 1 82 ? 13.533 -0.471 -13.560 1.00 79.94 82 TYR A O 1
ATOM 653 N N . ARG A 1 83 ? 12.415 -1.141 -15.408 1.00 76.75 83 ARG A N 1
ATOM 654 C CA . ARG A 1 83 ? 13.573 -1.410 -16.265 1.00 76.75 83 ARG A CA 1
ATOM 655 C C . ARG A 1 83 ? 13.661 -0.365 -17.368 1.00 76.75 83 ARG A C 1
ATOM 657 O O . ARG A 1 83 ? 12.642 0.102 -17.871 1.00 76.75 83 ARG A O 1
ATOM 664 N N . CYS A 1 84 ? 14.887 -0.022 -17.735 1.00 72.94 84 CYS A N 1
ATOM 665 C CA . CYS A 1 84 ? 15.192 0.809 -18.892 1.00 72.94 84 CYS A CA 1
ATOM 666 C C . CYS A 1 84 ? 14.698 0.135 -20.181 1.00 72.94 84 CYS A C 1
ATOM 668 O O . CYS A 1 84 ? 15.108 -0.982 -20.472 1.00 72.94 84 CYS A O 1
ATOM 670 N N . GLU A 1 85 ? 13.865 0.814 -20.970 1.00 65.00 85 GLU A N 1
ATOM 671 C CA . GLU A 1 85 ? 13.343 0.287 -22.248 1.00 65.00 85 GLU A CA 1
ATOM 672 C C . GLU A 1 85 ? 14.451 0.094 -23.304 1.00 65.00 85 GLU A C 1
ATOM 674 O O . GLU A 1 85 ? 14.316 -0.720 -24.207 1.00 65.00 85 GLU A O 1
ATOM 679 N N . VAL A 1 86 ? 15.569 0.816 -23.163 1.00 69.12 86 VAL A N 1
ATOM 680 C CA . VAL A 1 86 ? 16.708 0.792 -24.100 1.00 69.12 86 VAL A CA 1
ATOM 681 C C . VAL A 1 86 ? 17.791 -0.203 -23.678 1.00 69.12 86 VAL A C 1
ATOM 683 O O . VAL A 1 86 ? 18.497 -0.750 -24.516 1.00 69.12 86 VAL A O 1
ATOM 686 N N . CYS A 1 87 ? 17.954 -0.407 -22.373 1.00 72.81 87 CYS A N 1
ATOM 687 C CA . CYS A 1 87 ? 19.130 -1.054 -21.801 1.00 72.81 87 CYS A CA 1
ATOM 688 C C . CYS A 1 87 ? 18.811 -2.212 -20.847 1.00 72.81 87 CYS A C 1
ATOM 690 O O . CYS A 1 87 ? 19.732 -2.830 -20.330 1.00 72.81 87 CYS A O 1
ATOM 692 N N . GLU A 1 88 ? 17.527 -2.492 -20.590 1.00 65.62 88 GLU A N 1
ATOM 693 C CA . GLU A 1 88 ? 16.977 -3.534 -19.698 1.00 65.62 88 GLU A CA 1
ATOM 694 C C . GLU A 1 88 ? 17.494 -3.549 -18.245 1.00 65.62 88 GLU A C 1
ATOM 696 O O . GLU A 1 88 ? 16.972 -4.286 -17.400 1.00 65.62 88 GLU A O 1
ATOM 701 N N . CYS A 1 89 ? 18.449 -2.683 -17.912 1.00 68.81 89 CYS A N 1
ATOM 702 C CA . CYS A 1 89 ? 18.981 -2.500 -16.575 1.00 68.81 89 CYS A CA 1
ATOM 703 C C . CYS A 1 89 ? 17.921 -1.931 -15.623 1.00 68.81 89 CYS A C 1
ATOM 705 O O . CYS A 1 89 ? 17.070 -1.111 -15.993 1.00 68.81 89 CYS A O 1
ATOM 707 N N . ILE A 1 90 ? 17.999 -2.356 -14.362 1.00 65.19 90 ILE A N 1
ATOM 708 C CA . ILE A 1 90 ? 17.185 -1.816 -13.272 1.00 65.19 90 ILE A CA 1
ATOM 709 C C . ILE A 1 90 ? 17.754 -0.444 -12.907 1.00 65.19 90 ILE A C 1
ATOM 711 O O . ILE A 1 90 ? 18.907 -0.333 -12.500 1.00 65.19 90 ILE A O 1
ATOM 715 N N . ILE A 1 91 ? 16.933 0.598 -13.020 1.00 64.50 91 ILE A N 1
ATOM 716 C CA . ILE A 1 91 ? 17.381 2.003 -12.940 1.00 64.50 91 ILE A CA 1
ATOM 717 C C . ILE A 1 91 ? 17.826 2.398 -11.517 1.00 64.50 91 ILE A C 1
ATOM 719 O O . ILE A 1 91 ? 18.402 3.454 -11.297 1.00 64.50 91 ILE A O 1
ATOM 723 N N . THR A 1 92 ? 17.615 1.534 -10.524 1.00 57.06 92 THR A N 1
ATOM 724 C CA . THR A 1 92 ? 17.878 1.839 -9.111 1.00 57.06 92 THR A CA 1
ATOM 725 C C . THR A 1 92 ? 19.253 1.382 -8.618 1.00 57.06 92 THR A C 1
ATOM 727 O O . THR A 1 92 ? 19.431 1.235 -7.412 1.00 57.06 92 THR A O 1
ATOM 730 N N . GLN A 1 93 ? 20.198 1.117 -9.525 1.00 51.94 93 GLN A N 1
ATOM 731 C CA . GLN A 1 93 ? 21.606 0.819 -9.218 1.00 51.94 93 GLN A CA 1
ATOM 732 C C . GLN A 1 93 ? 22.576 1.745 -9.979 1.00 51.94 93 GLN A C 1
ATOM 734 O O . GLN A 1 93 ? 23.523 1.268 -10.599 1.00 51.94 93 GLN A O 1
ATOM 739 N N . HIS A 1 94 ? 22.353 3.059 -9.939 1.00 49.12 94 HIS A N 1
ATOM 740 C CA . HIS A 1 94 ? 23.364 4.035 -10.349 1.00 49.12 94 HIS A CA 1
ATOM 741 C C . HIS A 1 94 ? 23.515 5.140 -9.311 1.00 49.12 94 HIS A C 1
ATOM 743 O O . HIS A 1 94 ? 22.481 5.518 -8.712 1.00 49.12 94 HIS A O 1
#

Foldseek 3Di:
DDDDDDPPDDDDQCRCAAPPPRHRCPPADWDDDPNGIHHLQVCQQVPAAAAPQPRHGQHDDPPDPDSDWDADPNGIHDQQRDADPVPRDRPPPD

Radius of gyration: 17.65 Å; Cα contacts (8 Å, |Δi|>4): 118; chains: 1; bounding box: 41×28×50 Å

Mean predicted aligned error: 11.69 Å

Organism: Geodia barretti (NCBI:txid519541)

Sequence (94 aa):
MQVLTAFKEVYHPDCFRCAVCGVCLDGIPYAGQHDKVYCIKDYHKLFAPPCSSCGNPIIPQPGKAKNVRVLVKDRYYHVRCYRCEVCECIITQH

Nearest PDB structures (foldseek):
  7d2t-assembly2_D  TM=7.301E-01  e=9.442E-06  Homo sapiens
  2miu-assembly1_A  TM=7.247E-01  e=1.557E-05  Homo sapiens
  2xqn-assembly1_T  TM=5.744E-01  e=1.237E-04  Homo sapiens
  2cup-assembly1_A  TM=4.685E-01  e=3.366E-04  Homo sapiens
  2d8z-assembly1_A  TM=7.061E-01  e=2.633E-02  Homo sapiens